Protein AF-A0A6L2ZM68-F1 (afdb_monomer_lite)

Structure (mmCIF, N/CA/C/O backbone):
data_AF-A0A6L2ZM68-F1
#
_entry.id   AF-A0A6L2ZM68-F1
#
loop_
_atom_site.group_PDB
_atom_site.id
_atom_site.type_symbol
_atom_site.label_atom_id
_atom_site.label_alt_id
_atom_site.label_comp_id
_atom_site.label_asym_id
_atom_site.label_entity_id
_atom_site.label_seq_id
_atom_site.pdbx_PDB_ins_code
_atom_site.Cartn_x
_atom_site.Cartn_y
_atom_site.Cartn_z
_atom_site.occupancy
_atom_site.B_iso_or_equiv
_atom_site.auth_seq_id
_atom_site.auth_comp_id
_atom_site.auth_asym_id
_atom_site.auth_atom_id
_atom_site.pdbx_PDB_model_num
ATOM 1 N N . MET A 1 1 ? 17.194 5.420 -18.557 1.00 28.92 1 MET A N 1
ATOM 2 C CA . MET A 1 1 ? 16.077 5.739 -17.646 1.00 28.92 1 MET A CA 1
ATOM 3 C C . MET A 1 1 ? 14.959 4.766 -17.990 1.00 28.92 1 MET A C 1
ATOM 5 O O . MET A 1 1 ? 14.197 5.026 -18.903 1.00 28.92 1 MET A O 1
ATOM 9 N N . ILE A 1 2 ? 14.998 3.555 -17.427 1.00 24.91 2 ILE A N 1
ATOM 10 C CA . ILE A 1 2 ? 14.019 2.512 -17.770 1.00 24.91 2 ILE A CA 1
ATOM 11 C C . ILE A 1 2 ? 12.796 2.791 -16.906 1.00 24.91 2 ILE A C 1
ATOM 13 O O . ILE A 1 2 ? 12.907 2.735 -15.683 1.00 24.91 2 ILE A O 1
ATOM 17 N N . SER A 1 3 ? 11.691 3.144 -17.554 1.00 27.17 3 SER A N 1
ATOM 18 C CA . SER A 1 3 ? 10.346 3.225 -16.995 1.00 27.17 3 SER A CA 1
ATOM 19 C C . SER A 1 3 ? 10.019 1.902 -16.306 1.00 27.17 3 SER A C 1
ATOM 21 O O . SER A 1 3 ? 9.658 0.909 -16.932 1.00 27.17 3 SER A O 1
ATOM 23 N N . ILE A 1 4 ? 10.246 1.866 -14.996 1.00 36.09 4 ILE A N 1
ATOM 24 C CA . ILE A 1 4 ? 9.718 0.819 -14.134 1.00 36.09 4 ILE A CA 1
ATOM 25 C C . ILE A 1 4 ? 8.201 1.056 -14.134 1.00 36.09 4 ILE A C 1
ATOM 27 O O . ILE A 1 4 ? 7.815 2.188 -13.831 1.00 36.09 4 ILE A O 1
ATOM 31 N N . PRO A 1 5 ? 7.358 0.075 -14.514 1.00 39.25 5 PRO A N 1
ATOM 32 C CA . PRO A 1 5 ? 5.912 0.218 -14.377 1.00 39.25 5 PRO A CA 1
ATOM 33 C C . PRO A 1 5 ? 5.620 0.678 -12.951 1.00 39.25 5 PRO A C 1
ATOM 35 O O . PRO A 1 5 ? 6.198 0.137 -12.006 1.00 39.25 5 PRO A O 1
ATOM 38 N N . CYS A 1 6 ? 4.830 1.738 -12.783 1.00 40.06 6 CYS A N 1
ATOM 39 C CA . CYS A 1 6 ? 4.518 2.214 -11.447 1.00 40.06 6 CYS A CA 1
ATOM 40 C C . CYS A 1 6 ? 3.817 1.065 -10.712 1.00 40.06 6 CYS A C 1
ATOM 42 O O . CYS A 1 6 ? 2.804 0.539 -11.170 1.00 40.06 6 CYS A O 1
ATOM 44 N N . PHE A 1 7 ? 4.409 0.619 -9.607 1.00 51.12 7 PHE A N 1
ATOM 45 C CA . PHE A 1 7 ? 3.830 -0.407 -8.749 1.00 51.12 7 PHE A CA 1
ATOM 46 C C . PHE A 1 7 ? 3.031 0.286 -7.654 1.00 51.12 7 PHE A C 1
ATOM 48 O O . PHE A 1 7 ? 3.521 1.212 -7.003 1.00 51.12 7 PHE A O 1
ATOM 55 N N . LEU A 1 8 ? 1.782 -0.138 -7.489 1.00 45.47 8 LEU A N 1
ATOM 56 C CA . LEU A 1 8 ? 0.857 0.430 -6.522 1.00 45.47 8 LEU A CA 1
ATOM 57 C C . LEU A 1 8 ? 1.042 -0.326 -5.210 1.00 45.47 8 LEU A C 1
ATOM 59 O O . LEU A 1 8 ? 0.788 -1.526 -5.144 1.00 45.47 8 LEU A O 1
ATOM 63 N N . HIS A 1 9 ? 1.612 0.341 -4.206 1.00 51.78 9 HIS A N 1
ATOM 64 C CA . HIS A 1 9 ? 2.177 -0.326 -3.036 1.00 51.78 9 HIS A CA 1
ATOM 65 C C . HIS A 1 9 ? 1.344 -0.109 -1.794 1.00 51.78 9 HIS A C 1
ATOM 67 O O . HIS A 1 9 ? 1.341 0.992 -1.253 1.00 51.78 9 HIS A O 1
ATOM 73 N N . LEU A 1 10 ? 0.757 -1.188 -1.277 1.00 43.88 10 LEU A N 1
ATOM 74 C CA . LEU A 1 10 ? 0.394 -1.263 0.130 1.00 43.88 10 LEU A CA 1
ATOM 75 C C . LEU A 1 10 ? 0.794 -2.600 0.731 1.00 43.88 10 LEU A C 1
ATOM 77 O O . LEU A 1 10 ? 0.425 -3.668 0.243 1.00 43.88 10 LEU A O 1
ATOM 81 N N . TYR A 1 11 ? 1.571 -2.513 1.804 1.00 43.94 11 TYR A N 1
ATOM 82 C CA . TYR A 1 11 ? 2.047 -3.645 2.578 1.00 43.94 11 TYR A CA 1
ATOM 83 C C . TYR A 1 11 ? 1.065 -3.944 3.715 1.00 43.94 11 TYR A C 1
ATOM 85 O O . TYR A 1 11 ? 0.903 -3.163 4.643 1.00 43.94 11 TYR A O 1
ATOM 93 N N . PHE A 1 12 ? 0.429 -5.111 3.690 1.00 43.50 12 PHE A N 1
ATOM 94 C CA . PHE A 1 12 ? -0.480 -5.521 4.756 1.00 43.50 12 PHE A CA 1
ATOM 95 C C . PHE A 1 12 ? 0.281 -6.311 5.801 1.00 43.50 12 PHE A C 1
ATOM 97 O O . PHE A 1 12 ? 0.792 -7.396 5.524 1.00 43.50 12 PHE A O 1
ATOM 104 N N . LYS A 1 13 ? 0.299 -5.806 7.034 1.00 38.09 13 LYS A N 1
ATOM 105 C CA . LYS A 1 13 ? 0.703 -6.604 8.187 1.00 38.09 13 LYS A CA 1
ATOM 106 C C . LYS A 1 13 ? -0.542 -7.291 8.749 1.00 38.09 13 LYS A C 1
ATOM 108 O O . LYS A 1 13 ? -1.136 -6.832 9.719 1.00 38.09 13 LYS A O 1
ATOM 113 N N . SER A 1 14 ? -0.934 -8.419 8.151 1.00 37.25 14 SER A N 1
ATOM 114 C CA . SER A 1 14 ? -1.732 -9.387 8.908 1.00 37.25 14 SER A CA 1
ATOM 115 C C . SER A 1 14 ? -0.860 -9.887 10.056 1.00 37.25 14 SER A C 1
ATOM 117 O O . SER A 1 14 ? 0.314 -10.202 9.854 1.00 37.25 14 SER A O 1
ATOM 119 N N . ILE A 1 15 ? -1.417 -9.900 11.265 1.00 40.69 15 ILE A N 1
ATOM 120 C CA . ILE A 1 15 ? -0.719 -9.981 12.560 1.00 40.69 15 ILE A CA 1
ATOM 121 C C . ILE A 1 15 ? 0.183 -11.231 12.709 1.00 40.69 15 ILE A C 1
ATOM 123 O O . ILE A 1 15 ? 0.968 -11.304 13.648 1.00 40.69 15 ILE A O 1
ATOM 127 N N . TYR A 1 16 ? 0.178 -12.171 11.757 1.00 41.75 16 TYR A N 1
ATOM 128 C CA . TYR A 1 16 ? 0.917 -13.428 11.872 1.00 41.75 16 TYR A CA 1
ATOM 129 C C . TYR A 1 16 ? 1.855 -13.780 10.708 1.00 41.75 16 TYR A C 1
ATOM 131 O O . TYR A 1 16 ? 2.662 -14.695 10.874 1.00 41.75 16 TYR A O 1
ATOM 139 N N . THR A 1 17 ? 1.835 -13.095 9.550 1.00 45.34 17 THR A N 1
ATOM 140 C CA . THR A 1 17 ? 2.836 -13.362 8.489 1.00 45.34 17 THR A CA 1
ATOM 141 C C . THR A 1 17 ? 2.930 -12.263 7.424 1.00 45.34 17 THR A C 1
ATOM 143 O O . THR A 1 17 ? 1.923 -11.729 6.967 1.00 45.34 17 THR A O 1
ATOM 146 N N . ALA A 1 18 ? 4.161 -11.936 7.017 1.00 55.12 18 ALA A N 1
ATOM 147 C CA . ALA A 1 18 ? 4.485 -10.930 6.006 1.00 55.12 18 ALA A CA 1
ATOM 148 C C . ALA A 1 18 ? 4.491 -11.546 4.594 1.00 55.12 18 ALA A C 1
ATOM 150 O O . ALA A 1 18 ? 5.551 -11.895 4.069 1.00 55.12 18 ALA A O 1
ATOM 151 N N . TYR A 1 19 ? 3.316 -11.692 3.983 1.00 59.94 19 TYR A N 1
ATOM 152 C CA . TYR A 1 19 ? 3.192 -12.071 2.572 1.00 59.94 19 TYR A CA 1
ATOM 153 C C . TYR A 1 19 ? 2.560 -10.937 1.766 1.00 59.94 19 TYR A C 1
ATOM 155 O O . TYR A 1 19 ? 1.693 -10.217 2.261 1.00 59.94 19 TYR A O 1
ATOM 163 N N . ALA A 1 20 ? 2.999 -10.779 0.516 1.00 62.38 20 ALA A N 1
ATOM 164 C CA . ALA A 1 20 ? 2.310 -9.919 -0.435 1.00 62.38 20 ALA A CA 1
ATOM 165 C C . ALA A 1 20 ? 0.956 -10.561 -0.772 1.00 62.38 20 ALA A C 1
ATOM 167 O O . ALA A 1 20 ? 0.907 -11.711 -1.197 1.00 62.38 20 ALA A O 1
ATOM 168 N N . ILE A 1 21 ? -0.139 -9.832 -0.546 1.00 70.38 21 ILE A N 1
ATOM 169 C CA . ILE A 1 21 ? -1.499 -10.328 -0.818 1.00 70.38 21 ILE A CA 1
ATOM 170 C C . ILE A 1 21 ? -1.819 -10.222 -2.311 1.00 70.38 21 ILE A C 1
ATOM 172 O O . ILE A 1 21 ? -2.475 -11.089 -2.883 1.00 70.38 21 ILE A O 1
ATOM 176 N N . THR A 1 22 ? -1.357 -9.150 -2.949 1.00 74.88 22 THR A N 1
ATOM 177 C CA . THR A 1 22 ? -1.580 -8.902 -4.369 1.00 74.88 22 THR A CA 1
ATOM 178 C C . THR A 1 22 ? -0.453 -8.042 -4.940 1.00 74.88 22 THR A C 1
ATOM 180 O O . THR A 1 22 ? 0.158 -7.251 -4.217 1.00 74.88 22 THR A O 1
ATOM 183 N N . LEU A 1 23 ? -0.153 -8.230 -6.225 1.00 74.44 23 LEU A N 1
ATOM 184 C CA . LEU A 1 23 ? 0.843 -7.474 -6.980 1.00 74.44 23 LEU A CA 1
ATOM 185 C C . LEU A 1 23 ? 0.230 -7.097 -8.329 1.00 74.44 23 LEU A C 1
ATOM 187 O O . LEU A 1 23 ? -0.185 -7.971 -9.089 1.00 74.44 23 LEU A O 1
ATOM 191 N N . CYS A 1 24 ? 0.214 -5.803 -8.639 1.00 74.94 24 CYS A N 1
ATOM 192 C CA . CYS A 1 24 ? -0.244 -5.290 -9.925 1.00 74.94 24 CYS A CA 1
ATOM 193 C C . CYS A 1 24 ? 0.838 -4.401 -10.541 1.00 74.94 24 CYS A C 1
ATOM 195 O O . CYS A 1 24 ? 1.380 -3.515 -9.877 1.00 74.94 24 CYS A O 1
ATOM 197 N N . ALA A 1 25 ? 1.142 -4.642 -11.815 1.00 75.88 25 ALA A N 1
ATOM 198 C CA . ALA A 1 25 ? 2.043 -3.815 -12.605 1.00 75.88 25 ALA A CA 1
ATOM 199 C C . ALA A 1 25 ? 1.219 -2.886 -13.503 1.00 75.88 25 ALA A C 1
ATOM 201 O O . ALA A 1 25 ? 0.379 -3.356 -14.271 1.00 75.88 25 ALA A O 1
ATOM 202 N N . PHE A 1 26 ? 1.470 -1.577 -13.427 1.00 76.88 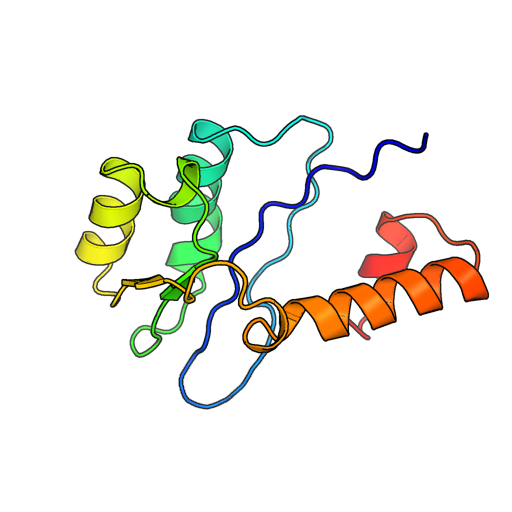26 PHE A N 1
ATOM 203 C CA . PHE A 1 26 ? 0.788 -0.582 -14.252 1.00 76.88 26 PHE A CA 1
ATOM 204 C C . PHE A 1 26 ? 1.755 0.032 -15.262 1.00 76.88 26 PHE A C 1
ATOM 206 O O . PHE A 1 26 ? 2.854 0.455 -14.914 1.00 76.88 26 PHE A O 1
ATOM 213 N N . GLN A 1 27 ? 1.336 0.122 -16.524 1.00 76.44 27 GLN A N 1
ATOM 214 C CA . GLN A 1 27 ? 2.108 0.802 -17.575 1.00 76.44 27 GLN A CA 1
ATOM 215 C C . GLN A 1 27 ? 1.937 2.333 -17.551 1.00 76.44 27 GLN A C 1
ATOM 217 O O . GLN A 1 27 ? 2.522 3.036 -18.371 1.00 76.44 27 GLN A O 1
ATOM 222 N N . CYS A 1 28 ? 1.141 2.853 -16.617 1.00 78.44 28 CYS A N 1
ATOM 223 C CA . CYS A 1 28 ? 0.888 4.272 -16.409 1.00 78.44 28 CYS A CA 1
ATOM 224 C C . CYS A 1 28 ? 1.462 4.751 -15.071 1.00 78.44 28 CYS A C 1
ATOM 226 O O . CYS A 1 28 ? 1.810 3.948 -14.205 1.00 78.44 28 CYS A O 1
ATOM 228 N N . ASN A 1 29 ? 1.530 6.074 -14.900 1.00 79.62 29 ASN A N 1
ATOM 229 C CA . ASN A 1 29 ? 1.761 6.657 -13.586 1.00 79.62 29 ASN A CA 1
ATOM 230 C C . ASN A 1 29 ? 0.578 6.352 -12.679 1.00 79.62 29 ASN A C 1
ATOM 232 O O . ASN A 1 29 ? -0.574 6.436 -13.098 1.00 79.62 29 ASN A O 1
ATOM 236 N N . ILE A 1 30 ? 0.883 6.046 -11.427 1.00 82.19 30 ILE A N 1
ATOM 237 C CA . ILE A 1 30 ? -0.138 5.843 -10.416 1.00 82.19 30 ILE A CA 1
ATOM 238 C C . ILE A 1 30 ? -0.494 7.189 -9.820 1.00 82.19 30 ILE A C 1
ATOM 240 O O . ILE A 1 30 ? 0.328 7.829 -9.163 1.00 82.19 30 ILE A O 1
ATOM 244 N N . ASP A 1 31 ? -1.735 7.584 -10.039 1.00 84.50 31 ASP A N 1
ATOM 245 C CA . ASP A 1 31 ? -2.366 8.647 -9.290 1.00 84.50 31 ASP A CA 1
ATOM 246 C C . ASP A 1 31 ? -3.250 8.070 -8.184 1.00 84.50 31 ASP A C 1
ATOM 248 O O . ASP A 1 31 ? -3.357 6.861 -7.942 1.00 84.50 31 ASP A O 1
ATOM 252 N N . SER A 1 32 ? -3.893 8.986 -7.486 1.00 87.00 32 SER A N 1
ATOM 253 C CA . SER A 1 32 ? -4.721 8.641 -6.359 1.00 87.00 32 SER A CA 1
ATOM 254 C C . SER A 1 32 ? -6.010 7.906 -6.762 1.00 87.00 32 SER A C 1
ATOM 256 O O . SER A 1 32 ? -6.598 7.246 -5.905 1.00 87.00 32 SER A O 1
ATOM 258 N N . ASP A 1 33 ? -6.509 8.059 -7.996 1.00 91.31 33 ASP A N 1
ATOM 259 C CA . ASP A 1 33 ? -7.757 7.432 -8.467 1.00 91.31 33 ASP A CA 1
ATOM 260 C C . ASP A 1 33 ? -7.509 5.974 -8.848 1.00 91.31 33 ASP A C 1
ATOM 262 O O . ASP A 1 33 ? -8.245 5.087 -8.413 1.00 91.31 33 ASP A O 1
ATOM 266 N N . ILE A 1 34 ? -6.410 5.705 -9.558 1.00 89.50 34 ILE A N 1
ATOM 267 C CA . ILE A 1 34 ? -5.937 4.339 -9.824 1.00 89.50 34 ILE A CA 1
ATOM 268 C C . ILE A 1 34 ? -5.699 3.613 -8.498 1.00 89.50 34 ILE A C 1
ATOM 270 O O . ILE A 1 34 ? -6.066 2.446 -8.342 1.00 89.50 34 ILE A O 1
ATOM 274 N N . PHE A 1 35 ? -5.140 4.319 -7.511 1.00 87.38 35 PHE A N 1
ATOM 275 C CA . PHE A 1 35 ? -4.918 3.757 -6.188 1.00 87.38 35 PHE A CA 1
ATOM 276 C C . PHE A 1 35 ? -6.218 3.403 -5.471 1.00 87.38 35 PHE A C 1
ATOM 278 O O . PHE A 1 35 ? -6.362 2.287 -4.973 1.00 87.38 35 PHE A O 1
ATOM 285 N N . HIS A 1 36 ? -7.189 4.316 -5.458 1.00 92.06 36 HIS A N 1
ATOM 286 C CA . HIS A 1 36 ? -8.508 4.063 -4.879 1.00 92.06 36 HIS A CA 1
ATOM 287 C C . HIS A 1 36 ? -9.225 2.885 -5.556 1.00 92.06 36 HIS A C 1
ATOM 289 O O . HIS A 1 36 ? -9.788 2.029 -4.866 1.00 92.06 36 HIS A O 1
ATOM 295 N N . ALA A 1 37 ? -9.151 2.788 -6.885 1.00 93.00 37 ALA A N 1
ATOM 296 C CA . ALA A 1 37 ? -9.724 1.675 -7.632 1.00 93.00 37 ALA A CA 1
ATOM 297 C C . ALA A 1 37 ? -9.079 0.340 -7.235 1.00 93.00 37 ALA A C 1
ATOM 299 O O . ALA A 1 37 ? -9.790 -0.619 -6.940 1.00 93.00 37 ALA A O 1
ATOM 300 N N . TRP A 1 38 ? -7.749 0.289 -7.149 1.00 90.12 38 TRP A N 1
ATOM 301 C CA . TRP A 1 38 ? -7.029 -0.917 -6.742 1.00 90.12 38 TRP A CA 1
ATOM 302 C C . TRP A 1 38 ? -7.361 -1.358 -5.309 1.00 90.12 38 TRP A C 1
ATOM 304 O O . TRP A 1 38 ? -7.605 -2.544 -5.080 1.00 90.12 38 TRP A O 1
ATOM 314 N N . ILE A 1 39 ? -7.459 -0.417 -4.357 1.00 90.88 39 ILE A N 1
ATOM 315 C CA . ILE A 1 39 ? -7.916 -0.704 -2.984 1.00 90.88 39 ILE A CA 1
ATOM 316 C C . ILE A 1 39 ? -9.239 -1.474 -3.019 1.00 90.88 39 ILE A C 1
ATOM 318 O O . ILE A 1 39 ? -9.367 -2.536 -2.413 1.00 90.88 39 ILE A O 1
ATOM 322 N N . ASN A 1 40 ? -10.225 -0.936 -3.733 1.00 94.06 40 ASN A N 1
ATOM 323 C CA . ASN A 1 40 ? -11.590 -1.448 -3.701 1.00 94.06 40 ASN A CA 1
ATOM 324 C C . ASN A 1 40 ? -11.771 -2.732 -4.511 1.00 94.06 40 ASN A C 1
ATOM 326 O O . ASN A 1 40 ? -12.493 -3.630 -4.083 1.00 94.06 40 ASN A O 1
ATOM 330 N N . GLN A 1 41 ? -11.141 -2.809 -5.681 1.00 93.31 41 GLN A N 1
ATOM 331 C CA . GLN A 1 41 ? -11.395 -3.876 -6.648 1.00 93.31 41 GLN A CA 1
ATOM 332 C C . GLN A 1 41 ? -10.486 -5.086 -6.448 1.00 93.31 41 GLN A C 1
ATOM 334 O O . GLN A 1 41 ? -10.890 -6.202 -6.761 1.00 93.31 41 GLN A O 1
ATOM 339 N N . ASP A 1 42 ? -9.272 -4.881 -5.937 1.00 87.94 42 ASP A N 1
ATOM 340 C CA . ASP A 1 42 ? -8.259 -5.933 -5.881 1.00 87.94 42 ASP A CA 1
ATOM 341 C C . ASP A 1 42 ? -7.885 -6.301 -4.448 1.00 87.94 42 ASP A C 1
ATOM 343 O O . ASP A 1 42 ? -7.869 -7.472 -4.070 1.00 87.94 42 ASP A O 1
ATOM 347 N N . LEU A 1 43 ? -7.615 -5.293 -3.628 1.00 87.81 43 LEU A N 1
ATOM 348 C CA . LEU A 1 43 ? -7.014 -5.492 -2.323 1.00 87.81 43 LEU A CA 1
ATOM 349 C C . LEU A 1 43 ? -8.025 -5.888 -1.247 1.00 87.81 43 LEU A C 1
ATOM 351 O O . LEU A 1 43 ? -7.899 -6.961 -0.662 1.00 87.81 43 LEU A O 1
ATOM 355 N N . LEU A 1 44 ? -9.040 -5.055 -0.996 1.00 90.69 44 LEU A N 1
ATOM 356 C CA . LEU A 1 44 ? -10.048 -5.307 0.041 1.00 90.69 44 LEU A CA 1
ATOM 357 C C . LEU A 1 44 ? -10.727 -6.686 -0.081 1.00 90.69 44 LEU A C 1
ATOM 359 O O . LEU A 1 44 ? -10.900 -7.327 0.956 1.00 90.69 44 LEU A O 1
ATOM 363 N N . PRO A 1 45 ? -11.041 -7.208 -1.286 1.00 91.56 45 PRO A N 1
ATOM 364 C CA . PRO A 1 45 ? -11.605 -8.552 -1.431 1.00 91.56 45 PRO A CA 1
ATOM 365 C C . PRO A 1 45 ? -10.684 -9.697 -0.977 1.00 91.56 45 PRO A C 1
ATOM 367 O O . PRO A 1 45 ? -11.172 -10.788 -0.687 1.00 91.56 45 PRO A O 1
ATOM 370 N N . LYS A 1 46 ? -9.362 -9.481 -0.935 1.00 87.06 46 LYS A N 1
ATOM 371 C CA . LYS A 1 46 ? -8.353 -10.519 -0.652 1.00 87.06 46 LYS A CA 1
ATOM 372 C C . LYS A 1 46 ? -7.807 -10.468 0.775 1.00 87.06 46 LYS A C 1
ATOM 374 O O . LYS A 1 46 ? -7.130 -11.401 1.208 1.00 87.06 46 LYS A O 1
ATOM 379 N N . VAL A 1 47 ? -8.061 -9.384 1.507 1.00 85.62 47 VAL A N 1
ATOM 380 C CA . VAL A 1 47 ? -7.498 -9.173 2.845 1.00 85.62 47 VAL A CA 1
ATOM 381 C C . VAL A 1 47 ? -8.276 -9.994 3.886 1.00 85.62 47 VAL A C 1
ATOM 383 O O . VAL A 1 47 ? -9.504 -9.907 3.948 1.00 85.62 47 VAL A O 1
ATOM 386 N N . PRO A 1 48 ? -7.599 -10.783 4.746 1.00 85.62 48 PRO A N 1
ATOM 387 C CA . PRO A 1 48 ? -8.262 -11.523 5.820 1.00 85.62 48 PRO A CA 1
ATOM 388 C C . PRO A 1 48 ? -8.973 -10.589 6.804 1.00 85.62 48 PRO A C 1
ATOM 390 O O . PRO A 1 48 ? -8.380 -9.610 7.249 1.00 85.62 48 PRO A O 1
ATOM 393 N N . ARG A 1 49 ? -10.206 -10.923 7.213 1.00 83.12 49 ARG A N 1
ATOM 394 C CA . ARG A 1 49 ? -11.079 -10.076 8.062 1.00 83.12 49 ARG A CA 1
ATOM 395 C C . ARG A 1 49 ? -10.469 -9.580 9.383 1.00 83.12 49 ARG A C 1
ATOM 397 O O . ARG A 1 49 ? -10.967 -8.618 9.947 1.00 83.12 49 ARG A O 1
ATOM 404 N N . ASN A 1 50 ? -9.428 -10.228 9.893 1.00 82.12 50 ASN A N 1
ATOM 405 C CA . ASN A 1 50 ? -8.732 -9.890 11.137 1.00 82.12 50 ASN A CA 1
ATOM 406 C C . ASN A 1 50 ? -7.362 -9.215 10.912 1.00 82.12 50 ASN A C 1
ATOM 408 O O . ASN A 1 50 ? -6.517 -9.220 11.808 1.00 82.12 50 ASN A O 1
ATOM 412 N N . ALA A 1 51 ? -7.111 -8.683 9.716 1.00 84.38 51 ALA A N 1
ATOM 413 C CA . ALA A 1 51 ? -5.873 -7.989 9.387 1.00 84.38 51 ALA A CA 1
ATOM 414 C C . ALA A 1 51 ? -5.936 -6.487 9.706 1.00 84.38 51 ALA A C 1
ATOM 416 O O . ALA A 1 51 ? -7.000 -5.867 9.695 1.00 84.38 51 ALA A O 1
ATOM 417 N N . VAL A 1 52 ? -4.758 -5.898 9.922 1.00 86.31 52 VAL A N 1
ATOM 418 C CA . VAL A 1 52 ? -4.561 -4.446 9.951 1.00 86.31 52 VAL A CA 1
ATOM 419 C C . VAL A 1 52 ? -3.909 -4.029 8.638 1.00 86.31 52 VAL A C 1
ATOM 421 O O . VAL A 1 52 ? -2.911 -4.615 8.206 1.00 86.31 52 VAL A O 1
ATOM 424 N N . ILE A 1 53 ? -4.478 -3.012 7.999 1.00 87.31 53 ILE A N 1
ATOM 425 C CA . ILE A 1 53 ? -3.907 -2.400 6.803 1.00 87.31 53 ILE A CA 1
ATOM 426 C C . ILE A 1 53 ? -2.866 -1.390 7.256 1.00 87.31 53 ILE A C 1
ATOM 428 O O . ILE A 1 53 ? -3.199 -0.454 7.975 1.00 87.31 53 ILE A O 1
ATOM 432 N N . VAL A 1 54 ? -1.620 -1.563 6.826 1.00 85.56 54 VAL A N 1
ATOM 433 C CA . VAL A 1 54 ? -0.547 -0.608 7.104 1.00 85.56 54 VAL A CA 1
ATOM 434 C C . VAL A 1 54 ? -0.144 0.047 5.787 1.00 85.56 54 VAL A C 1
ATOM 436 O O . VAL A 1 54 ? 0.050 -0.627 4.782 1.00 85.56 54 VAL A O 1
ATOM 439 N N . MET A 1 55 ? -0.049 1.370 5.753 1.00 85.69 55 MET A N 1
ATOM 440 C CA . MET A 1 55 ? 0.317 2.101 4.539 1.00 85.69 55 MET A CA 1
ATOM 441 C C . MET A 1 55 ? 1.560 2.952 4.738 1.00 85.69 55 MET A C 1
ATOM 443 O O . MET A 1 55 ? 1.806 3.463 5.831 1.00 85.69 55 MET A O 1
ATOM 447 N N . ASP A 1 56 ? 2.308 3.184 3.660 1.00 81.56 56 ASP A N 1
ATOM 448 C CA . ASP A 1 56 ? 3.324 4.234 3.663 1.00 81.56 56 ASP A CA 1
ATOM 449 C C . ASP A 1 56 ? 2.676 5.606 3.875 1.00 81.56 56 ASP A C 1
ATOM 451 O O . ASP A 1 56 ? 1.539 5.865 3.469 1.00 81.56 56 ASP A O 1
ATOM 455 N N . ASN A 1 57 ? 3.431 6.510 4.490 1.00 84.56 57 ASN A N 1
ATOM 456 C CA . ASN A 1 57 ? 2.972 7.835 4.899 1.00 84.56 57 ASN A CA 1
ATOM 457 C C . ASN A 1 57 ? 3.020 8.866 3.756 1.00 84.56 57 ASN A C 1
ATOM 459 O O . ASN A 1 57 ? 3.557 9.962 3.917 1.00 84.56 57 ASN A O 1
ATOM 463 N N . VAL A 1 58 ? 2.501 8.507 2.581 1.00 83.12 58 VAL A N 1
ATOM 464 C CA . VAL A 1 58 ? 2.483 9.377 1.395 1.00 83.12 58 VAL A CA 1
ATOM 465 C C . VAL A 1 58 ? 1.124 10.066 1.269 1.00 83.12 58 VAL A C 1
ATOM 467 O O . VAL A 1 58 ? 0.088 9.488 1.592 1.00 83.12 58 VAL A O 1
ATOM 470 N N . SER A 1 59 ? 1.110 11.325 0.821 1.00 85.25 59 SER A N 1
ATOM 471 C CA . SER A 1 59 ? -0.084 12.185 0.826 1.00 85.25 59 SER A CA 1
ATOM 472 C C . SER A 1 59 ? -1.280 11.588 0.079 1.00 85.25 59 SER A C 1
ATOM 474 O O . SER A 1 59 ? -2.400 11.667 0.580 1.00 85.25 59 SER A O 1
ATOM 476 N N . PHE A 1 60 ? -1.062 10.942 -1.069 1.00 83.44 60 PHE A N 1
ATOM 477 C CA . PHE A 1 60 ? -2.155 10.367 -1.857 1.00 83.44 60 PHE A CA 1
ATOM 478 C C . PHE A 1 60 ? -2.771 9.099 -1.241 1.00 83.44 60 PHE A C 1
ATOM 480 O O . PHE A 1 60 ? -3.928 8.802 -1.523 1.00 83.44 60 PHE A O 1
ATOM 487 N N . HIS A 1 61 ? -2.070 8.401 -0.335 1.00 85.94 61 HIS A N 1
ATOM 488 C CA . HIS A 1 61 ? -2.658 7.300 0.445 1.00 85.94 61 HIS A CA 1
ATOM 489 C C . HIS A 1 61 ? -3.697 7.801 1.458 1.00 85.94 61 HIS A C 1
ATOM 491 O O . HIS A 1 61 ? -4.559 7.044 1.894 1.00 85.94 61 HIS A O 1
ATOM 497 N N . LYS A 1 62 ? -3.630 9.086 1.830 1.00 88.25 62 LYS A N 1
ATOM 498 C CA . LYS A 1 62 ? -4.479 9.699 2.858 1.00 88.25 62 LYS A CA 1
ATOM 499 C C . LYS A 1 62 ? -5.736 10.364 2.304 1.00 88.25 62 LYS A C 1
ATOM 501 O O . LYS A 1 62 ? -6.348 11.168 3.008 1.00 88.25 62 LYS A O 1
ATOM 506 N N . ARG A 1 63 ? -6.137 10.079 1.060 1.00 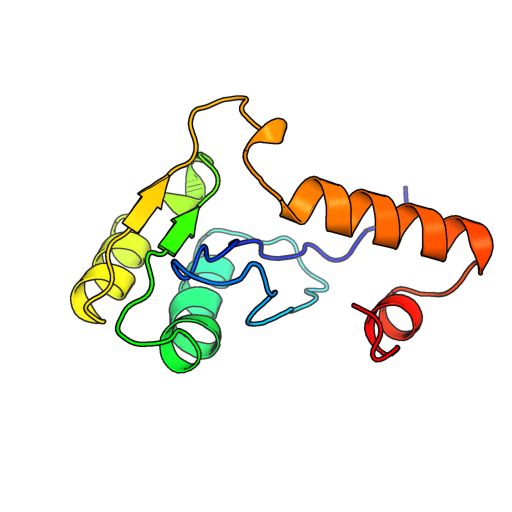93.38 63 ARG A N 1
ATOM 507 C CA . ARG A 1 63 ? -7.439 10.567 0.588 1.00 93.38 63 ARG A CA 1
ATOM 508 C C . ARG A 1 63 ? -8.556 9.992 1.446 1.00 93.38 63 ARG A C 1
ATOM 510 O O . ARG A 1 63 ? -8.545 8.819 1.815 1.00 93.38 63 ARG A O 1
ATOM 517 N N . GLN A 1 64 ? -9.551 10.826 1.720 1.00 96.06 64 GLN A N 1
ATOM 518 C CA . GLN A 1 64 ? -10.658 10.460 2.596 1.00 96.06 64 GLN A CA 1
ATOM 519 C C . GLN A 1 64 ? -11.471 9.281 2.053 1.00 96.06 64 GLN A C 1
ATOM 521 O O . GLN A 1 64 ? -11.903 8.437 2.829 1.00 96.06 64 GLN A O 1
ATOM 526 N N . ASP A 1 65 ? -11.685 9.192 0.744 1.00 95.94 65 ASP A N 1
ATOM 527 C CA . ASP A 1 65 ? -12.433 8.098 0.115 1.00 95.94 65 ASP A CA 1
ATOM 528 C C . ASP A 1 65 ? -11.745 6.732 0.274 1.00 95.94 65 ASP A C 1
ATOM 530 O O . ASP A 1 65 ? -12.422 5.736 0.535 1.00 95.94 65 ASP A O 1
ATOM 534 N N . ILE A 1 66 ? -10.413 6.678 0.208 1.00 94.06 66 ILE A N 1
ATOM 535 C CA . ILE A 1 66 ? -9.619 5.477 0.508 1.00 94.06 66 ILE A CA 1
ATOM 536 C C . ILE A 1 66 ? -9.841 5.056 1.965 1.00 94.06 66 ILE A C 1
ATOM 538 O O . ILE A 1 66 ? -10.182 3.903 2.238 1.00 94.06 66 ILE A O 1
ATOM 542 N N . GLN A 1 67 ? -9.702 5.998 2.902 1.00 95.69 67 GLN A N 1
ATOM 543 C CA . GLN A 1 67 ? -9.867 5.726 4.333 1.00 95.69 67 GLN A CA 1
ATOM 544 C C . GLN A 1 67 ? -11.281 5.232 4.662 1.00 95.69 67 GLN A C 1
ATOM 546 O O . GLN A 1 67 ? -11.441 4.269 5.415 1.00 95.69 67 GLN A O 1
ATOM 551 N N . HIS A 1 68 ? -12.306 5.854 4.071 1.00 97.50 68 HIS A N 1
ATOM 552 C CA . HIS A 1 68 ? -13.694 5.424 4.228 1.00 97.50 68 HIS A CA 1
ATOM 553 C C . HIS A 1 68 ? -13.926 4.030 3.647 1.00 97.50 68 HIS A C 1
ATOM 555 O O . HIS A 1 68 ? -14.554 3.212 4.311 1.00 97.50 68 HIS A O 1
ATOM 561 N N . SER A 1 69 ? -13.394 3.732 2.458 1.00 96.06 69 SER A N 1
ATOM 562 C CA . SER A 1 69 ? -13.542 2.414 1.818 1.00 96.06 69 SER A CA 1
ATOM 563 C C . SER A 1 69 ? -13.014 1.295 2.722 1.00 96.06 69 SER A C 1
ATOM 565 O O . SER A 1 69 ? -13.690 0.297 2.959 1.00 96.06 69 SER A O 1
ATOM 567 N N . ILE A 1 70 ? -11.836 1.510 3.307 1.00 94.12 70 ILE A N 1
ATOM 568 C CA . ILE A 1 70 ? -11.179 0.560 4.211 1.00 94.12 70 ILE A CA 1
ATOM 569 C C . ILE A 1 70 ? -11.955 0.375 5.512 1.00 94.12 70 ILE A C 1
ATOM 571 O O . ILE A 1 70 ? -12.202 -0.754 5.938 1.00 94.12 70 ILE A O 1
ATOM 575 N N . LYS A 1 71 ? -12.368 1.484 6.133 1.00 94.88 71 LYS A N 1
ATOM 576 C CA . LYS A 1 71 ? -13.125 1.453 7.386 1.00 94.88 71 LYS A CA 1
ATOM 577 C C . LYS A 1 71 ? -14.495 0.797 7.197 1.00 94.88 71 LYS A C 1
ATOM 579 O O . LYS A 1 71 ? -14.903 -0.004 8.033 1.00 94.88 71 LYS A O 1
ATOM 584 N N . ASN A 1 72 ? -15.180 1.089 6.091 1.00 96.25 72 ASN A N 1
ATOM 585 C CA . ASN A 1 72 ? -16.474 0.492 5.750 1.00 96.25 72 ASN A CA 1
ATOM 586 C C . ASN A 1 72 ? -16.358 -1.010 5.459 1.00 96.25 72 ASN A C 1
ATOM 588 O O . ASN A 1 72 ? -17.291 -1.756 5.740 1.00 96.25 72 ASN A O 1
ATOM 592 N N . ALA A 1 73 ? -15.206 -1.463 4.956 1.00 94.56 73 ALA A N 1
ATOM 593 C CA . ALA A 1 73 ? -14.893 -2.883 4.808 1.00 94.56 73 ALA A CA 1
ATOM 594 C C . ALA A 1 73 ? -14.541 -3.580 6.143 1.00 94.56 73 ALA A C 1
ATOM 596 O O . ALA A 1 73 ? -14.338 -4.793 6.163 1.00 94.56 73 ALA A O 1
ATOM 597 N N . GLY A 1 74 ? -14.512 -2.844 7.262 1.00 94.31 74 GLY A N 1
ATOM 598 C CA . GLY A 1 74 ? -14.313 -3.386 8.608 1.00 94.31 74 GLY A CA 1
ATOM 599 C C . GLY A 1 74 ? -12.851 -3.531 9.031 1.00 94.31 74 GLY A C 1
ATOM 600 O O . GLY A 1 74 ? -12.581 -4.203 10.025 1.00 94.31 74 GLY A O 1
ATOM 601 N N . PHE A 1 75 ? -11.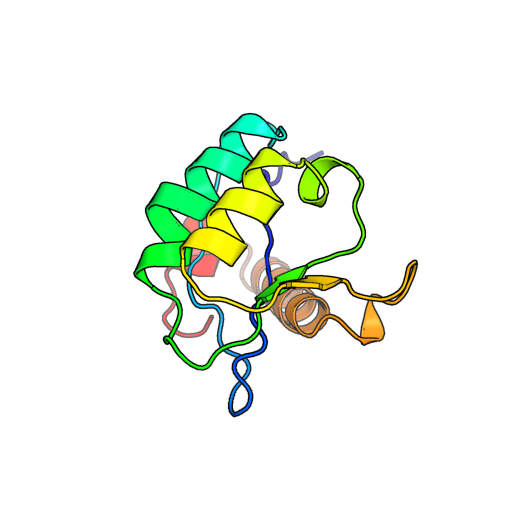911 -2.916 8.309 1.00 92.38 75 PHE A N 1
ATOM 602 C CA . PHE A 1 75 ? -10.486 -3.010 8.621 1.00 92.38 75 PHE A CA 1
ATOM 603 C C . PHE A 1 75 ? -9.967 -1.801 9.403 1.00 92.38 75 PHE A C 1
ATOM 605 O O . PHE A 1 75 ? -10.398 -0.662 9.204 1.00 92.38 75 PHE A O 1
ATOM 612 N N . THR A 1 76 ? -8.961 -2.048 10.243 1.00 91.75 76 THR A N 1
ATOM 613 C CA . THR A 1 76 ? -8.148 -0.994 10.860 1.00 91.75 76 THR A CA 1
ATOM 614 C C . THR A 1 76 ? -7.097 -0.507 9.869 1.00 91.75 76 THR A C 1
ATOM 616 O O . THR A 1 76 ? -6.436 -1.318 9.217 1.00 91.75 76 THR A O 1
ATOM 619 N N . LEU A 1 77 ? -6.932 0.812 9.783 1.00 91.81 77 LEU A N 1
ATOM 620 C CA . LEU A 1 77 ? -5.953 1.476 8.931 1.00 91.81 77 LEU A CA 1
ATOM 621 C C . LEU A 1 77 ? -4.900 2.188 9.779 1.00 91.81 77 LEU A C 1
ATOM 623 O O . LEU A 1 77 ? -5.237 3.092 10.538 1.00 91.81 77 LEU A O 1
ATOM 627 N N . GLU A 1 78 ? -3.639 1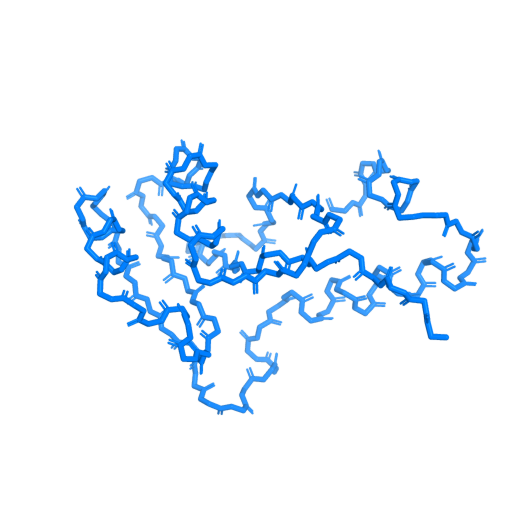.827 9.577 1.00 91.12 78 GLU A N 1
ATOM 628 C CA . GLU A 1 78 ? -2.470 2.444 10.196 1.00 91.12 78 GLU A CA 1
ATOM 629 C C . GLU A 1 78 ? -1.505 2.972 9.131 1.00 91.12 78 GLU A C 1
ATOM 631 O O . GLU A 1 78 ? -1.464 2.486 7.998 1.00 91.12 78 GLU A O 1
ATOM 636 N N . TYR A 1 79 ? -0.685 3.952 9.507 1.00 87.62 79 TYR A N 1
ATOM 637 C CA . TYR A 1 79 ? 0.369 4.487 8.646 1.00 87.62 79 TYR A CA 1
ATOM 638 C C . TYR A 1 79 ? 1.734 4.287 9.291 1.00 87.62 79 TYR A C 1
ATOM 640 O O . TYR A 1 79 ? 1.892 4.459 10.500 1.00 87.62 79 TYR A O 1
ATOM 648 N N . LEU A 1 80 ? 2.744 3.983 8.478 1.00 85.56 80 LEU A N 1
ATOM 649 C CA . LEU A 1 80 ? 4.124 3.989 8.946 1.00 85.56 80 LEU A CA 1
ATOM 650 C C . LEU A 1 80 ? 4.544 5.404 9.383 1.00 85.56 80 LEU A C 1
ATOM 652 O O . LEU A 1 80 ? 4.051 6.402 8.841 1.00 85.56 80 LEU A O 1
ATOM 656 N N . PRO A 1 81 ? 5.471 5.539 10.345 1.00 86.38 81 PRO A N 1
ATOM 657 C CA . PRO A 1 81 ? 6.057 6.834 10.652 1.00 86.38 81 PRO A CA 1
ATOM 658 C C . PRO A 1 81 ? 6.788 7.402 9.426 1.00 86.38 81 PRO A C 1
ATOM 660 O O . PRO A 1 81 ? 7.272 6.670 8.558 1.00 86.38 81 PRO A O 1
ATOM 663 N N . VAL A 1 82 ? 6.850 8.730 9.336 1.00 83.06 82 VAL A N 1
ATOM 664 C CA . VAL A 1 82 ? 7.531 9.405 8.222 1.00 83.06 82 VAL A CA 1
ATOM 665 C C . VAL A 1 82 ? 9.011 9.001 8.215 1.00 83.06 82 VAL A C 1
ATOM 667 O O . VAL A 1 82 ? 9.617 8.844 9.274 1.00 83.06 82 VAL A O 1
ATOM 670 N N . TYR A 1 83 ? 9.585 8.818 7.023 1.00 79.19 83 TYR A N 1
ATOM 671 C CA . TYR A 1 83 ? 10.995 8.450 6.828 1.00 79.19 83 TYR A CA 1
ATOM 672 C C . TYR A 1 83 ? 11.423 7.157 7.541 1.00 79.19 83 TYR A C 1
ATOM 674 O O . TYR A 1 83 ? 12.576 7.035 7.938 1.00 79.19 83 TYR A O 1
ATOM 682 N N . SER A 1 84 ? 10.516 6.185 7.691 1.00 80.88 84 SER A N 1
ATOM 683 C CA . SER A 1 84 ? 10.807 4.889 8.328 1.00 80.88 84 SER A CA 1
ATOM 684 C C . SER A 1 84 ? 10.794 3.714 7.336 1.00 80.88 84 SER A C 1
ATOM 686 O O . SER A 1 84 ? 10.002 2.786 7.510 1.00 80.88 84 SER A O 1
ATOM 688 N N . PRO A 1 85 ? 11.649 3.719 6.291 1.00 73.25 85 PRO A N 1
ATOM 689 C CA . PRO A 1 85 ? 11.694 2.635 5.308 1.00 73.25 85 PRO A CA 1
ATOM 690 C C . PRO A 1 85 ? 12.094 1.296 5.942 1.00 73.25 85 PRO A C 1
ATOM 692 O O . PRO A 1 85 ? 11.633 0.249 5.502 1.00 73.25 85 PRO A O 1
ATOM 695 N N . ASP A 1 86 ? 12.872 1.324 7.028 1.00 79.50 86 ASP A N 1
ATOM 696 C CA . ASP A 1 86 ? 13.285 0.127 7.773 1.00 79.50 86 ASP A CA 1
ATOM 697 C C . ASP A 1 86 ? 12.097 -0.618 8.404 1.00 79.50 86 ASP A C 1
ATOM 699 O O . ASP A 1 86 ? 12.173 -1.815 8.680 1.00 79.50 86 ASP A O 1
ATOM 703 N N . LEU A 1 87 ? 10.975 0.080 8.616 1.00 76.69 87 LEU A N 1
ATOM 704 C CA . LEU A 1 87 ? 9.735 -0.503 9.125 1.00 76.69 87 LEU A CA 1
ATOM 705 C C . LEU A 1 87 ? 8.829 -1.042 8.016 1.00 76.69 87 LEU A C 1
ATOM 707 O O . LEU A 1 87 ? 7.763 -1.572 8.332 1.00 76.69 87 LEU A O 1
ATOM 711 N N . ASN A 1 88 ? 9.233 -0.928 6.746 1.00 77.44 88 ASN A N 1
ATOM 712 C CA . ASN A 1 88 ? 8.503 -1.451 5.601 1.00 77.44 88 ASN A CA 1
ATOM 713 C C . ASN A 1 88 ? 9.199 -2.713 5.046 1.00 77.44 88 ASN A C 1
ATOM 715 O O . ASN A 1 88 ? 10.124 -2.616 4.236 1.00 77.44 88 ASN A O 1
ATOM 719 N N . PRO A 1 89 ? 8.754 -3.932 5.420 1.00 73.06 89 PRO A N 1
ATOM 720 C CA . PRO A 1 89 ? 9.402 -5.180 5.007 1.00 73.06 89 PRO A CA 1
ATOM 721 C C . PRO A 1 89 ? 9.447 -5.393 3.487 1.00 73.06 89 PRO A C 1
ATOM 723 O O . PRO A 1 89 ? 10.236 -6.212 3.003 1.00 73.06 89 PRO A O 1
ATOM 726 N N . ILE A 1 90 ? 8.629 -4.661 2.720 1.00 74.31 90 ILE A N 1
ATOM 727 C CA . ILE A 1 90 ? 8.650 -4.702 1.257 1.00 74.31 90 ILE A CA 1
ATOM 728 C C . ILE A 1 90 ? 9.976 -4.187 0.685 1.00 74.31 90 ILE A C 1
ATOM 730 O O . ILE A 1 90 ? 10.400 -4.662 -0.366 1.00 74.31 90 ILE A O 1
ATOM 734 N N . GLU A 1 91 ? 10.680 -3.292 1.382 1.00 78.44 91 GLU A N 1
ATOM 735 C CA . GLU A 1 91 ? 11.963 -2.751 0.922 1.00 78.44 91 GLU A CA 1
ATOM 736 C C . GLU A 1 91 ? 13.007 -3.861 0.762 1.00 78.44 91 GLU A C 1
ATOM 738 O O . GLU A 1 91 ? 13.744 -3.918 -0.230 1.00 78.44 91 GLU A O 1
ATOM 743 N N . HIS A 1 92 ? 13.002 -4.837 1.674 1.00 80.50 92 HIS A N 1
ATOM 744 C CA . HIS A 1 92 ? 13.846 -6.023 1.562 1.00 80.50 92 HIS A CA 1
ATOM 745 C C . HIS A 1 92 ? 13.452 -6.901 0.370 1.00 80.50 92 HIS A C 1
ATOM 747 O O . HIS A 1 92 ? 14.325 -7.377 -0.361 1.00 80.50 92 HIS A O 1
ATOM 753 N N . LYS A 1 93 ? 12.150 -7.091 0.126 1.00 78.62 93 LYS A N 1
ATOM 754 C CA . LYS A 1 93 ? 11.654 -7.842 -1.039 1.00 78.62 93 LYS A CA 1
ATOM 755 C C . LYS A 1 93 ? 12.030 -7.149 -2.350 1.00 78.62 93 LYS A C 1
ATOM 757 O O . LYS A 1 93 ? 12.493 -7.811 -3.277 1.00 78.62 93 LYS A O 1
ATOM 762 N N . TRP A 1 94 ? 11.965 -5.822 -2.409 1.00 77.81 94 TRP A N 1
ATOM 763 C CA . TRP A 1 94 ? 12.425 -5.039 -3.556 1.00 77.81 94 TRP A CA 1
ATOM 764 C C . TRP A 1 94 ? 13.930 -5.114 -3.760 1.00 77.81 94 TRP A C 1
ATOM 766 O O . TRP A 1 94 ? 14.391 -5.227 -4.898 1.00 77.81 94 TRP A O 1
ATOM 776 N N . ALA A 1 95 ? 14.719 -5.067 -2.688 1.00 84.38 95 ALA A N 1
ATOM 777 C CA . ALA A 1 95 ? 16.157 -5.283 -2.776 1.00 84.38 95 ALA A CA 1
ATOM 778 C C . ALA A 1 95 ? 16.470 -6.663 -3.383 1.00 84.38 95 ALA A 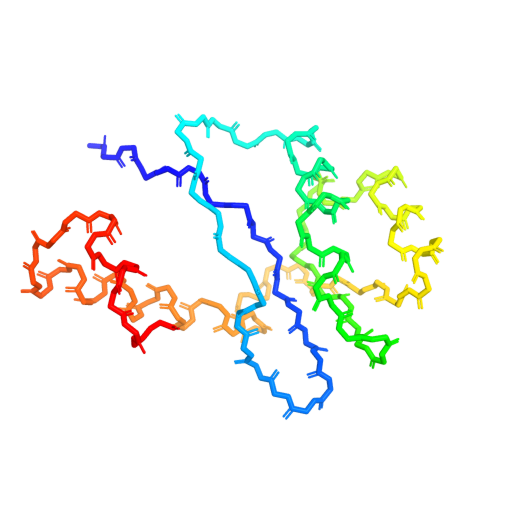C 1
ATOM 780 O O . ALA A 1 95 ? 17.293 -6.754 -4.298 1.00 84.38 95 ALA A O 1
ATOM 781 N N . GLN A 1 96 ? 15.749 -7.709 -2.963 1.00 84.75 96 GLN A N 1
ATOM 782 C CA . GLN A 1 96 ? 15.858 -9.057 -3.532 1.00 84.75 96 GLN A CA 1
ATOM 783 C C . GLN A 1 96 ? 15.430 -9.103 -5.008 1.00 84.75 96 GLN A C 1
ATOM 785 O O . GLN A 1 96 ? 16.168 -9.645 -5.832 1.00 84.75 96 GLN A O 1
ATOM 790 N N . ALA A 1 97 ? 14.297 -8.488 -5.369 1.00 84.00 97 ALA A N 1
ATOM 791 C CA . ALA A 1 97 ? 13.819 -8.382 -6.753 1.00 84.00 97 ALA A CA 1
ATOM 792 C C . ALA A 1 97 ? 14.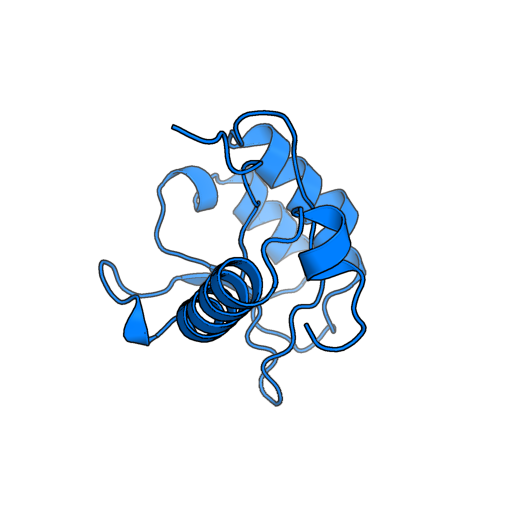871 -7.724 -7.658 1.00 84.00 97 ALA A C 1
ATOM 794 O O . ALA A 1 97 ? 15.262 -8.265 -8.693 1.00 84.00 97 ALA A O 1
ATOM 795 N N . LYS A 1 98 ? 15.397 -6.573 -7.220 1.00 84.88 98 LYS A N 1
ATOM 796 C CA . LYS A 1 98 ? 16.434 -5.812 -7.928 1.00 84.88 98 LYS A CA 1
ATOM 797 C C . LYS A 1 98 ? 17.715 -6.630 -8.083 1.00 84.88 98 LYS A C 1
ATOM 799 O O . LYS A 1 98 ? 18.305 -6.631 -9.163 1.00 84.88 98 LYS A O 1
ATOM 804 N N . ALA A 1 99 ? 18.142 -7.338 -7.037 1.00 90.06 99 ALA A N 1
ATOM 805 C CA . ALA A 1 99 ? 19.318 -8.202 -7.088 1.00 90.06 99 ALA A CA 1
ATOM 806 C C . ALA A 1 99 ? 19.136 -9.358 -8.086 1.00 90.06 99 ALA A C 1
ATOM 808 O O . ALA A 1 99 ? 20.016 -9.594 -8.916 1.00 90.06 99 ALA A O 1
ATOM 809 N N . ARG A 1 100 ? 17.976 -10.028 -8.073 1.00 87.81 100 ARG A N 1
ATOM 810 C CA . ARG A 1 100 ? 17.641 -11.093 -9.034 1.00 87.81 100 ARG A CA 1
ATOM 811 C C . ARG A 1 100 ? 17.623 -10.576 -10.466 1.00 87.81 100 ARG A C 1
ATOM 813 O O . ARG A 1 100 ? 18.277 -11.165 -11.322 1.00 87.81 100 ARG A O 1
ATOM 820 N N . ARG A 1 101 ? 16.966 -9.442 -10.715 1.00 88.56 101 ARG A N 1
ATOM 821 C CA . ARG A 1 101 ? 16.932 -8.824 -12.046 1.00 88.56 101 ARG A CA 1
ATOM 822 C C . ARG A 1 101 ? 18.333 -8.500 -12.563 1.00 88.56 101 ARG A C 1
ATOM 824 O O . ARG A 1 101 ? 18.631 -8.764 -13.721 1.00 88.56 101 ARG A O 1
ATOM 831 N N . ARG A 1 102 ? 19.221 -7.973 -11.711 1.00 89.38 102 ARG A N 1
ATOM 832 C CA . ARG A 1 102 ? 20.626 -7.705 -12.078 1.00 89.38 102 ARG A CA 1
ATOM 833 C C . ARG A 1 102 ? 21.393 -8.986 -12.405 1.00 89.38 102 ARG A C 1
ATOM 835 O O . ARG A 1 102 ? 22.177 -8.986 -13.349 1.00 89.38 102 ARG A O 1
ATOM 842 N N . LYS A 1 103 ? 21.157 -10.059 -11.644 1.00 92.69 103 LYS A N 1
ATOM 843 C CA . LYS A 1 103 ? 21.813 -11.360 -11.828 1.00 92.69 103 LYS A CA 1
ATOM 844 C C . LYS A 1 103 ? 21.377 -12.055 -13.120 1.00 92.69 103 LYS A C 1
ATOM 846 O O . LYS A 1 103 ? 22.231 -12.524 -13.861 1.00 92.69 103 LYS A O 1
ATOM 851 N N . TYR A 1 104 ? 20.072 -12.120 -13.380 1.00 90.88 104 TYR A N 1
ATOM 852 C CA . TYR A 1 104 ? 19.510 -12.900 -14.491 1.00 90.88 104 TYR A CA 1
ATOM 853 C C . TYR A 1 104 ? 19.201 -12.073 -15.743 1.00 90.88 104 TYR A C 1
ATOM 855 O O . TYR A 1 104 ? 18.927 -12.648 -16.789 1.00 90.88 104 TYR A O 1
ATOM 863 N N . ARG A 1 105 ? 19.259 -10.736 -15.656 1.00 89.56 105 ARG A N 1
ATOM 864 C CA . ARG A 1 105 ? 18.956 -9.795 -16.751 1.00 89.56 105 ARG A CA 1
ATOM 865 C C . ARG A 1 105 ? 17.594 -10.049 -17.414 1.00 89.56 105 ARG A C 1
ATOM 867 O O . ARG A 1 105 ? 17.452 -9.875 -18.618 1.00 89.56 105 ARG A O 1
ATOM 874 N N . CYS A 1 106 ? 16.604 -10.440 -16.617 1.00 84.00 106 CYS A N 1
ATOM 875 C CA . CYS A 1 106 ? 15.243 -10.689 -17.077 1.00 84.00 106 CYS A CA 1
ATOM 876 C C . CYS A 1 106 ? 14.388 -9.409 -17.128 1.00 84.00 106 CYS A C 1
ATOM 878 O O . CYS A 1 106 ? 14.698 -8.384 -16.499 1.00 84.00 106 CYS A O 1
ATOM 880 N N . ASP A 1 107 ? 13.303 -9.477 -17.897 1.00 84.94 107 ASP A N 1
ATOM 881 C CA . ASP A 1 107 ? 12.234 -8.482 -17.894 1.00 84.94 107 ASP A CA 1
ATOM 882 C C . ASP A 1 107 ? 11.385 -8.563 -16.607 1.00 84.94 107 ASP A C 1
ATOM 884 O O . ASP A 1 107 ? 11.604 -9.412 -15.737 1.00 84.94 107 ASP A O 1
ATOM 888 N N . VAL A 1 108 ? 10.463 -7.612 -16.451 1.00 79.38 108 VAL A N 1
ATOM 889 C CA . VAL A 1 108 ? 9.623 -7.483 -15.252 1.00 79.38 108 VAL A CA 1
ATOM 890 C C . VAL A 1 108 ? 8.656 -8.658 -15.122 1.00 79.38 108 VAL A C 1
ATOM 892 O O . VAL A 1 108 ? 8.523 -9.196 -14.026 1.00 79.38 108 VAL A O 1
ATOM 895 N N . ASP A 1 109 ? 8.043 -9.098 -16.216 1.00 80.94 109 ASP A N 1
ATOM 896 C CA . ASP A 1 109 ? 7.061 -10.180 -16.185 1.00 80.94 109 ASP A CA 1
ATOM 897 C C . ASP A 1 109 ? 7.743 -11.493 -15.795 1.00 80.94 109 ASP A C 1
ATOM 899 O O . ASP A 1 109 ? 7.286 -12.192 -14.895 1.00 80.94 109 ASP A O 1
ATOM 903 N N . THR A 1 110 ? 8.918 -11.770 -16.361 1.00 83.94 110 THR A N 1
ATOM 904 C CA . THR A 1 110 ? 9.750 -12.919 -15.981 1.00 83.94 110 THR A CA 1
ATOM 905 C C . THR A 1 110 ? 10.225 -12.845 -14.524 1.00 83.94 110 THR A C 1
ATOM 907 O O . THR A 1 110 ? 10.316 -13.865 -13.837 1.00 83.94 110 THR A O 1
ATOM 910 N N . LEU A 1 111 ? 10.537 -11.646 -14.016 1.00 81.88 111 LEU A N 1
ATOM 911 C CA . LEU A 1 111 ? 10.970 -11.462 -12.627 1.00 81.88 111 LEU A CA 1
ATOM 912 C C . LEU A 1 111 ? 9.875 -11.850 -11.622 1.00 81.88 111 LEU A C 1
ATOM 914 O O . LEU A 1 111 ? 10.202 -12.400 -10.567 1.00 81.88 111 LEU A O 1
ATOM 918 N N . PHE A 1 112 ? 8.611 -11.570 -11.952 1.00 76.25 112 PHE A N 1
ATOM 919 C CA . PHE A 1 112 ? 7.454 -11.796 -11.081 1.00 76.25 112 PHE A CA 1
ATOM 920 C C . PHE A 1 112 ? 6.613 -13.031 -11.446 1.00 76.25 112 PHE A C 1
ATOM 922 O O . PHE A 1 112 ? 5.732 -13.398 -10.677 1.00 76.25 112 PHE A O 1
ATOM 929 N N . SER A 1 113 ? 6.901 -13.720 -12.556 1.00 73.06 113 SER A N 1
ATOM 930 C CA . SER A 1 113 ? 6.257 -14.994 -12.921 1.00 73.06 113 SER A CA 1
ATOM 931 C C . SER A 1 113 ? 6.831 -16.201 -12.176 1.00 73.06 113 SER A C 1
ATOM 933 O O . SER A 1 113 ? 6.186 -17.244 -12.073 1.00 73.06 113 SER A O 1
ATOM 935 N N . THR A 1 114 ? 8.049 -16.079 -11.641 1.00 59.22 114 THR A N 1
ATOM 936 C CA . THR A 1 114 ? 8.666 -17.150 -10.856 1.00 59.22 114 THR A CA 1
ATOM 937 C C . THR A 1 114 ? 7.954 -17.236 -9.506 1.00 59.22 114 THR A C 1
ATOM 939 O O . THR A 1 114 ? 7.878 -16.236 -8.798 1.00 59.22 114 THR A O 1
ATOM 942 N N . SER A 1 115 ? 7.515 -18.431 -9.099 1.00 54.72 115 SER A N 1
ATOM 943 C CA . SER A 1 115 ? 6.835 -18.738 -7.821 1.00 54.72 115 SER A CA 1
ATOM 944 C C . SER A 1 115 ? 7.679 -18.495 -6.549 1.00 54.72 115 SER A C 1
ATOM 946 O O . SER A 1 115 ? 7.455 -19.105 -5.508 1.00 54.72 115 SER A O 1
ATOM 948 N N . LEU A 1 116 ? 8.702 -17.645 -6.643 1.00 48.09 116 LEU A N 1
ATOM 949 C CA . LEU A 1 116 ? 9.695 -17.308 -5.628 1.00 48.09 116 LEU A CA 1
ATOM 950 C C . LEU A 1 116 ? 9.593 -15.845 -5.163 1.00 48.09 116 LEU A C 1
ATOM 952 O O . LEU A 1 116 ? 10.552 -15.364 -4.540 1.00 48.09 116 LEU A O 1
ATOM 956 N N . PHE A 1 117 ? 8.521 -15.129 -5.514 1.00 48.03 117 PHE A N 1
ATOM 957 C CA . PHE A 1 117 ? 8.225 -13.797 -4.984 1.00 48.03 117 PHE A CA 1
ATOM 958 C C . PHE A 1 117 ? 7.181 -13.865 -3.870 1.00 48.03 117 PHE A C 1
ATOM 960 O O . PHE A 1 117 ? 6.145 -14.522 -4.099 1.00 48.03 117 PHE A O 1
#

Secondary structure (DSSP, 8-state):
---PPEE----EEBTTB-------EESS---HHHHHHHIIIIIGGGS-TTPEEEE---GGGG-HHHHHHHHHTT-EEEEPPTT-GGG-THHHHHHHHHHHHHHH---HHHHHHSTT-

pLDDT: mean 77.1, std 18.14, range [24.91, 97.5]

Radius of gyration: 14.76 Å; chains: 1; bounding box: 38×31×30 Å

InterPro domains:
  IPR036397 Ribonuclease H superfamily [G3DSA:3.30.420.10] (9-114)
  IPR038717 Tc1-like transposase, DDE domain [PF13358] (22-103)

Foldseek 3Di:
DDPQQDWQDWFWCFPPDGDDQDTDGHNDDDALVNNLCCLQPPNLVRDPLRTATEGEPDPSCPDPSNVCSQVVSVHHYHYDPPPPVVVPCVVVVVVVLVVVCVVPVDDPCVSPVPPPD

Organism: NCBI:txid138073

Sequence (117 aa):
MISIPCFLHLYFKSIYTAYAITLCAFQCNIDSDIFHAWINQDLLPKVPRNAVIVMDNVSFHKRQDIQHSIKNAGFTLEYLPVYSPDLNPIEHKWAQAKARRRKYRCDVDTLFSTSLF